Protein AF-A0AA41VJS3-F1 (afdb_monomer_lite)

Organism: Papaver nudicaule (NCBI:txid74823)

Radius of gyration: 31.54 Å; chains: 1; bounding box: 61×72×81 Å

InterPro domains:
  IPR008217 Ccc1 family [PF01988] (54-127)
  IPR008217 Ccc1 family [PTHR31851] (29-169)

Structure (mmCIF, N/CA/C/O backbone):
data_AF-A0AA41VJS3-F1
#
_entry.id   AF-A0AA41VJS3-F1
#
loop_
_atom_site.group_PDB
_atom_site.id
_atom_site.type_symbol
_atom_site.label_atom_id
_atom_site.label_alt_id
_atom_site.label_comp_id
_atom_site.label_asym_id
_atom_site.label_entity_id
_atom_site.label_seq_id
_atom_site.pdbx_PDB_ins_code
_atom_site.Cartn_x
_atom_site.Cartn_y
_atom_site.Cartn_z
_atom_site.occupancy
_atom_site.B_iso_or_equiv
_atom_site.auth_seq_id
_atom_site.auth_comp_id
_atom_site.auth_asym_id
_atom_site.auth_atom_id
_atom_site.pdbx_PDB_model_num
ATOM 1 N N . MET A 1 1 ? 37.709 -64.114 16.305 1.00 40.16 1 MET A N 1
ATOM 2 C CA . MET A 1 1 ? 38.589 -64.323 15.138 1.00 40.16 1 MET A CA 1
ATOM 3 C C . MET A 1 1 ? 37.738 -64.004 13.909 1.00 40.16 1 MET A C 1
ATOM 5 O O . MET A 1 1 ? 36.668 -64.582 13.824 1.00 40.16 1 MET A O 1
ATOM 9 N N . ALA A 1 2 ? 38.151 -62.979 13.145 1.00 38.75 2 ALA A N 1
ATOM 10 C CA . ALA A 1 2 ? 37.592 -62.325 11.934 1.00 38.75 2 ALA A CA 1
ATOM 11 C C . ALA A 1 2 ? 36.230 -62.810 11.373 1.00 38.75 2 ALA A C 1
ATOM 13 O O . ALA A 1 2 ? 36.089 -63.982 11.063 1.00 38.75 2 ALA A O 1
ATOM 14 N N . VAL A 1 3 ? 35.162 -62.001 11.287 1.00 43.09 3 VAL A N 1
ATOM 15 C CA . VAL A 1 3 ? 34.932 -60.775 10.472 1.00 43.09 3 VAL A CA 1
ATOM 16 C C . VAL A 1 3 ? 35.142 -61.007 8.960 1.00 43.09 3 VAL A C 1
ATOM 18 O O . VAL A 1 3 ? 36.288 -61.050 8.534 1.00 43.09 3 VAL A O 1
ATOM 21 N N . TYR A 1 4 ? 34.067 -61.154 8.163 1.00 39.56 4 TYR A N 1
ATOM 22 C CA . TYR A 1 4 ? 33.557 -60.163 7.182 1.00 39.56 4 TYR A CA 1
ATOM 23 C C . TYR A 1 4 ? 32.495 -60.786 6.243 1.00 39.56 4 TYR A C 1
ATOM 25 O O . TYR A 1 4 ? 32.795 -61.691 5.471 1.00 39.56 4 TYR A O 1
ATOM 33 N N . GLU A 1 5 ? 31.273 -60.247 6.280 1.00 47.22 5 GLU A N 1
ATOM 34 C CA . GLU A 1 5 ? 30.202 -60.428 5.289 1.00 47.22 5 GLU A CA 1
ATOM 35 C C . GLU A 1 5 ? 29.549 -59.041 5.076 1.00 47.22 5 GLU A C 1
ATOM 37 O O . GLU A 1 5 ? 29.064 -58.449 6.039 1.00 47.22 5 GLU A O 1
ATOM 42 N N . ALA A 1 6 ? 29.625 -58.487 3.856 1.00 48.50 6 ALA A N 1
ATOM 43 C CA . ALA A 1 6 ? 28.864 -57.344 3.293 1.00 48.50 6 ALA A CA 1
ATOM 44 C C . ALA A 1 6 ? 29.313 -57.182 1.815 1.00 48.50 6 ALA A C 1
ATOM 46 O O . ALA A 1 6 ? 30.511 -57.109 1.569 1.00 48.50 6 ALA A O 1
ATOM 47 N N . ASN A 1 7 ? 28.479 -57.402 0.789 1.00 42.00 7 ASN A N 1
ATOM 48 C CA . ASN A 1 7 ? 27.434 -56.551 0.176 1.00 42.00 7 ASN A CA 1
ATOM 49 C C . ASN A 1 7 ? 27.959 -55.422 -0.763 1.00 42.00 7 ASN A C 1
ATOM 51 O O . ASN A 1 7 ? 28.794 -54.631 -0.343 1.00 42.00 7 ASN A O 1
ATOM 55 N N . GLN A 1 8 ? 27.350 -55.325 -1.969 1.00 44.81 8 GLN A N 1
ATOM 56 C CA . GLN A 1 8 ? 27.563 -54.436 -3.153 1.00 44.81 8 GLN A CA 1
ATOM 57 C C . GLN A 1 8 ? 28.665 -54.872 -4.156 1.00 44.81 8 GLN A C 1
ATOM 59 O O . GLN A 1 8 ? 29.720 -55.323 -3.741 1.00 44.81 8 GLN A O 1
ATOM 64 N N . THR A 1 9 ? 28.510 -54.826 -5.493 1.00 42.69 9 THR A N 1
ATOM 65 C CA . THR A 1 9 ? 27.610 -54.036 -6.365 1.00 42.69 9 THR A CA 1
ATOM 66 C C . THR A 1 9 ? 27.350 -54.739 -7.711 1.00 42.69 9 THR A C 1
ATOM 68 O O . THR A 1 9 ? 28.168 -55.492 -8.229 1.00 42.69 9 THR A O 1
ATOM 71 N N . ASN A 1 10 ? 26.182 -54.437 -8.269 1.00 42.25 10 ASN A N 1
ATOM 72 C CA . ASN A 1 10 ? 25.505 -55.023 -9.421 1.00 42.25 10 ASN A CA 1
ATOM 73 C C . ASN A 1 10 ? 25.526 -54.037 -10.609 1.00 42.25 10 ASN A C 1
ATOM 75 O O . ASN A 1 10 ? 25.193 -52.876 -10.380 1.00 42.25 10 ASN A O 1
ATOM 79 N N . GLN A 1 11 ? 25.854 -54.484 -11.834 1.00 43.47 11 GLN A N 1
ATOM 80 C CA . GLN A 1 11 ? 25.2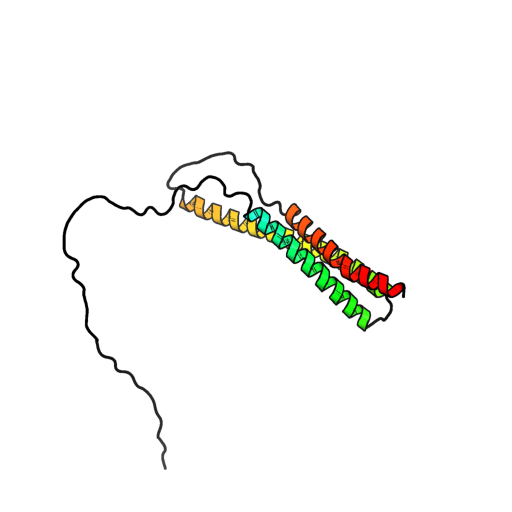62 -53.993 -13.101 1.00 43.47 11 GLN A CA 1
ATOM 81 C C . GLN A 1 11 ? 25.747 -54.778 -14.345 1.00 43.47 11 GLN A C 1
ATOM 83 O O . GLN A 1 11 ? 26.924 -54.718 -14.699 1.00 43.47 11 GLN A O 1
ATOM 88 N N . PRO A 1 12 ? 24.827 -55.441 -15.071 1.00 47.84 12 PRO A N 1
ATOM 89 C CA . PRO A 1 12 ? 24.951 -55.679 -16.513 1.00 47.84 12 PRO A CA 1
ATOM 90 C C . PRO A 1 12 ? 23.681 -55.230 -17.269 1.00 47.84 12 PRO A C 1
ATOM 92 O O . PRO A 1 12 ? 22.590 -55.353 -16.723 1.00 47.84 12 PRO A O 1
ATOM 95 N N . SER A 1 13 ? 23.786 -54.754 -18.519 1.00 44.97 13 SER A N 1
ATOM 96 C CA . SER A 1 13 ? 22.701 -54.759 -19.541 1.00 44.97 13 SER A CA 1
ATOM 97 C C . SER A 1 13 ? 23.267 -54.285 -20.894 1.00 44.97 13 SER A C 1
ATOM 99 O O . SER A 1 13 ? 23.506 -53.098 -21.075 1.00 44.97 13 SER A O 1
ATOM 101 N N . THR A 1 14 ? 23.801 -55.152 -21.759 1.00 44.53 14 THR A N 1
ATOM 102 C CA . THR A 1 14 ? 23.137 -55.870 -22.876 1.00 44.53 14 THR A CA 1
ATOM 103 C C . THR A 1 14 ? 22.234 -55.034 -23.792 1.00 44.53 14 THR A C 1
ATOM 105 O O . THR A 1 14 ? 21.183 -54.542 -23.393 1.00 44.53 14 THR A O 1
ATOM 108 N N . HIS A 1 15 ? 22.660 -54.984 -25.057 1.00 45.38 15 HIS A N 1
ATOM 109 C CA . HIS A 1 15 ? 21.986 -54.483 -26.252 1.00 45.38 15 HIS A CA 1
ATOM 110 C C . HIS A 1 15 ? 20.603 -55.120 -26.489 1.00 45.38 15 HIS A C 1
ATOM 112 O O . HIS A 1 15 ? 20.454 -56.335 -26.368 1.00 45.38 15 HIS A O 1
ATOM 118 N N . LEU A 1 16 ? 19.633 -54.319 -26.944 1.00 44.81 16 LEU A N 1
ATOM 119 C CA . LEU A 1 16 ? 18.378 -54.774 -27.555 1.00 44.81 16 LEU A CA 1
ATOM 120 C C . LEU A 1 16 ? 18.182 -54.088 -28.916 1.00 44.81 16 LEU A C 1
ATOM 122 O O . LEU A 1 16 ? 18.464 -52.903 -29.081 1.00 44.81 16 LEU A O 1
ATOM 126 N N . ALA A 1 17 ? 17.735 -54.881 -29.888 1.00 44.50 17 ALA A N 1
ATOM 127 C CA . ALA A 1 17 ? 17.512 -54.545 -31.290 1.00 44.50 17 ALA A CA 1
ATOM 128 C C . ALA A 1 17 ? 16.013 -54.331 -31.617 1.00 44.50 17 ALA A C 1
ATOM 130 O O . ALA A 1 17 ? 15.156 -54.729 -30.833 1.00 44.50 17 ALA A O 1
ATOM 131 N N . ALA A 1 18 ? 15.754 -53.832 -32.842 1.00 40.38 18 ALA A N 1
ATOM 132 C CA . ALA A 1 18 ? 14.475 -53.692 -33.579 1.00 40.38 18 ALA A CA 1
ATOM 133 C C . ALA A 1 18 ? 13.610 -52.453 -33.230 1.00 40.38 18 ALA A C 1
ATOM 135 O O . ALA A 1 18 ? 13.412 -52.147 -32.067 1.00 40.38 18 ALA A O 1
ATOM 136 N N . ALA A 1 19 ? 13.051 -51.669 -34.163 1.00 41.72 19 ALA A N 1
ATOM 137 C CA . ALA A 1 19 ? 12.730 -51.882 -35.575 1.00 41.72 19 ALA A CA 1
ATOM 138 C C . ALA A 1 19 ? 12.830 -50.563 -36.377 1.00 41.72 19 ALA A C 1
ATOM 140 O O . ALA A 1 19 ? 12.439 -49.502 -35.896 1.00 41.72 19 ALA A O 1
ATOM 141 N N . ARG A 1 20 ? 13.331 -50.631 -37.618 1.00 39.62 20 ARG A N 1
ATOM 142 C CA . ARG A 1 20 ? 13.408 -49.504 -38.562 1.00 39.62 20 ARG A CA 1
ATOM 143 C C . ARG A 1 20 ? 12.267 -49.641 -39.579 1.00 39.62 20 ARG A C 1
ATOM 145 O O . ARG A 1 20 ? 12.316 -50.590 -40.361 1.00 39.62 20 ARG A O 1
ATOM 152 N N . PRO A 1 21 ? 11.259 -48.754 -39.602 1.00 40.97 21 PRO A N 1
ATOM 153 C CA . PRO A 1 21 ? 10.304 -48.734 -40.694 1.00 40.97 21 PRO A CA 1
ATOM 154 C C . PRO A 1 21 ? 10.945 -48.042 -41.902 1.00 40.97 21 PRO A C 1
ATOM 156 O O . PRO A 1 21 ? 11.441 -46.918 -41.821 1.00 40.97 21 PRO A O 1
ATOM 159 N N . THR A 1 22 ? 10.967 -48.756 -43.021 1.00 49.44 22 THR A N 1
ATOM 160 C CA . THR A 1 22 ? 11.286 -48.226 -44.346 1.00 49.44 22 THR A CA 1
ATOM 161 C C . THR A 1 22 ? 10.111 -47.371 -44.811 1.00 49.44 22 THR A C 1
ATOM 163 O O . THR A 1 22 ? 9.013 -47.897 -44.979 1.00 49.44 22 THR A O 1
ATOM 166 N N . ILE A 1 23 ? 10.331 -46.075 -45.030 1.00 41.72 23 ILE A N 1
ATOM 167 C CA . ILE A 1 23 ? 9.406 -45.229 -45.789 1.00 41.72 23 ILE A CA 1
ATOM 168 C C . ILE A 1 23 ? 9.940 -45.116 -47.213 1.00 41.72 23 ILE A C 1
ATOM 170 O O . ILE A 1 23 ? 11.081 -44.718 -47.450 1.00 41.72 23 ILE A O 1
ATOM 174 N N . SER A 1 24 ? 9.099 -45.583 -48.125 1.00 41.72 24 SER A N 1
ATOM 175 C CA . SER A 1 24 ? 9.262 -45.631 -49.568 1.00 41.72 24 SER A CA 1
ATOM 176 C C . SER A 1 24 ? 9.454 -44.234 -50.170 1.00 41.72 24 SER A C 1
ATOM 178 O O . SER A 1 24 ? 8.886 -43.254 -49.700 1.00 41.72 24 SER A O 1
ATOM 180 N N . THR A 1 25 ? 10.264 -44.194 -51.222 1.00 53.25 25 THR A N 1
ATOM 181 C CA . THR A 1 25 ? 10.627 -43.078 -52.112 1.00 53.25 25 THR A CA 1
ATOM 182 C C . THR A 1 25 ? 9.446 -42.360 -52.786 1.00 53.25 25 THR A C 1
ATOM 184 O O . THR A 1 25 ? 8.388 -42.979 -52.890 1.00 53.25 25 THR A O 1
ATOM 187 N N . ILE A 1 26 ? 9.748 -41.185 -53.397 1.00 39.59 26 ILE A N 1
ATOM 188 C CA . ILE A 1 26 ? 9.003 -40.383 -54.422 1.00 39.59 26 ILE A CA 1
ATOM 189 C C . ILE A 1 26 ? 8.308 -39.147 -53.790 1.00 39.59 26 ILE A C 1
ATOM 191 O O . ILE A 1 26 ? 7.544 -39.323 -52.852 1.00 39.59 26 ILE A O 1
ATOM 195 N N . ASP A 1 27 ? 8.480 -37.869 -54.164 1.00 37.31 27 ASP A N 1
ATOM 196 C CA . ASP A 1 27 ? 9.209 -37.142 -55.218 1.00 37.31 27 ASP A CA 1
ATOM 197 C C . ASP A 1 27 ? 9.490 -35.695 -54.737 1.00 37.31 27 ASP A C 1
ATOM 199 O O . ASP A 1 27 ? 8.891 -35.204 -53.780 1.00 37.31 27 ASP A O 1
ATOM 203 N N . ILE A 1 28 ? 10.421 -35.015 -55.405 1.00 51.38 28 ILE A N 1
ATOM 204 C CA . ILE A 1 28 ? 10.817 -33.617 -55.183 1.00 51.38 28 ILE A CA 1
ATOM 205 C C . ILE A 1 28 ? 9.663 -32.661 -55.529 1.00 51.38 28 ILE A C 1
ATOM 207 O O . ILE A 1 28 ? 9.293 -32.611 -56.693 1.00 51.38 28 ILE A O 1
ATOM 211 N N . GLU A 1 29 ? 9.196 -31.836 -54.580 1.00 46.78 29 GLU A N 1
ATOM 212 C CA . GLU A 1 29 ? 8.869 -30.415 -54.820 1.00 46.78 29 GLU A CA 1
ATOM 213 C C . GLU A 1 29 ? 8.597 -29.611 -53.524 1.00 46.78 29 GLU A C 1
ATOM 215 O O . GLU A 1 29 ? 7.851 -30.027 -52.644 1.00 46.78 29 GLU A O 1
ATOM 220 N N . GLN A 1 30 ? 9.192 -28.410 -53.490 1.00 37.78 30 GLN A N 1
ATOM 221 C CA . GLN A 1 30 ? 9.014 -27.249 -52.596 1.00 37.78 30 GLN A CA 1
ATOM 222 C C . GLN A 1 30 ? 9.682 -27.217 -51.196 1.00 37.78 30 GLN A C 1
ATOM 224 O O . GLN A 1 30 ? 9.390 -28.033 -50.324 1.00 37.78 30 GLN A O 1
ATOM 229 N N . PRO A 1 31 ? 10.527 -26.194 -50.923 1.00 36.78 31 PRO A N 1
ATOM 230 C CA . PRO A 1 31 ? 11.152 -25.994 -49.622 1.00 36.78 31 PRO A CA 1
ATOM 231 C C . PRO A 1 31 ? 10.118 -25.415 -48.649 1.00 36.78 31 PRO A C 1
ATOM 233 O O . PRO A 1 31 ? 9.878 -24.210 -48.627 1.00 36.78 31 PRO A O 1
ATOM 236 N N . GLN A 1 32 ? 9.508 -26.260 -47.819 1.00 39.38 32 GLN A N 1
ATOM 237 C CA . GLN A 1 32 ? 8.748 -25.801 -46.654 1.00 39.38 32 GLN A CA 1
ATOM 238 C C . GLN A 1 32 ? 9.736 -25.463 -45.535 1.00 39.38 32 GLN 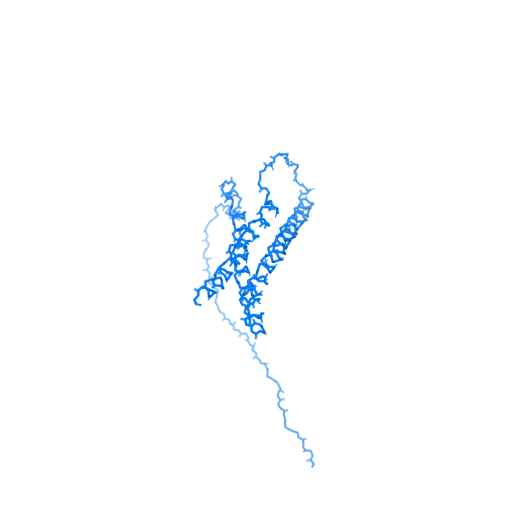A C 1
ATOM 240 O O . GLN A 1 32 ? 9.905 -26.182 -44.553 1.00 39.38 32 GLN A O 1
ATOM 245 N N . THR A 1 33 ? 10.433 -24.348 -45.735 1.00 38.50 33 THR A N 1
ATOM 246 C CA . THR A 1 33 ? 11.002 -23.556 -44.656 1.00 38.50 33 THR A CA 1
ATOM 247 C C . THR A 1 33 ? 9.845 -23.197 -43.728 1.00 38.50 33 THR A C 1
ATOM 249 O O . THR A 1 33 ? 9.094 -22.266 -44.013 1.00 38.50 33 THR A O 1
ATOM 252 N N . ILE A 1 34 ? 9.684 -23.924 -42.621 1.00 42.41 34 ILE A N 1
ATOM 253 C CA . ILE A 1 34 ? 8.923 -23.427 -41.474 1.00 42.41 34 ILE A CA 1
ATOM 254 C C . ILE A 1 34 ? 9.760 -22.286 -40.886 1.00 42.41 34 ILE A C 1
ATOM 256 O O . ILE A 1 34 ? 10.546 -22.452 -39.959 1.00 42.41 34 ILE A O 1
ATOM 260 N N . LYS A 1 35 ? 9.651 -21.121 -41.528 1.00 37.59 35 LYS A N 1
ATOM 261 C CA . LYS A 1 35 ? 9.835 -19.820 -40.901 1.00 37.59 35 LYS A CA 1
ATOM 262 C C . LYS A 1 35 ? 8.636 -19.683 -39.977 1.00 37.59 35 LYS A C 1
ATOM 264 O O . LYS A 1 35 ? 7.568 -19.233 -40.381 1.00 37.59 35 LYS A O 1
ATOM 269 N N . GLU A 1 36 ? 8.793 -20.227 -38.778 1.00 43.53 36 GLU A N 1
ATOM 270 C CA . GLU A 1 36 ? 7.912 -19.942 -37.663 1.00 43.53 36 GLU A CA 1
ATOM 271 C C . GLU A 1 36 ? 7.886 -18.420 -37.475 1.00 43.53 36 GLU A C 1
ATOM 273 O O . GLU A 1 36 ? 8.893 -17.815 -37.117 1.00 43.53 36 GLU A O 1
ATOM 278 N N . ILE A 1 37 ? 6.704 -17.854 -37.744 1.00 47.38 37 ILE A N 1
ATOM 279 C CA . ILE A 1 37 ? 6.133 -16.663 -37.103 1.00 47.38 37 ILE A CA 1
ATOM 280 C C . ILE A 1 37 ? 7.039 -15.428 -37.101 1.00 47.38 37 ILE A C 1
ATOM 282 O O . ILE A 1 37 ? 7.494 -14.959 -36.063 1.00 47.38 37 ILE A O 1
ATOM 286 N N . ASP A 1 38 ? 7.208 -14.861 -38.292 1.00 50.78 38 ASP A N 1
ATOM 287 C CA . ASP A 1 38 ? 7.356 -13.416 -38.436 1.00 50.78 38 ASP A CA 1
ATOM 288 C C . ASP A 1 38 ? 6.026 -12.875 -38.982 1.00 50.78 38 ASP A C 1
ATOM 290 O O . ASP A 1 38 ? 5.426 -13.509 -39.853 1.00 50.78 38 ASP A O 1
ATOM 294 N N . GLU A 1 39 ? 5.589 -11.734 -38.450 1.00 50.31 39 GLU A N 1
ATOM 295 C CA . GLU A 1 39 ? 4.326 -11.017 -38.713 1.00 50.31 39 GLU A CA 1
ATOM 296 C C . GLU A 1 39 ? 3.093 -11.373 -37.857 1.00 50.31 39 GLU A C 1
ATOM 298 O O . GLU A 1 39 ? 2.126 -11.979 -38.315 1.00 50.31 39 GLU A O 1
ATOM 303 N N . GLU A 1 40 ? 3.054 -10.831 -36.631 1.00 45.50 40 GLU A N 1
ATOM 304 C CA . GLU A 1 40 ? 1.789 -10.377 -36.027 1.00 45.50 40 GLU A CA 1
ATOM 305 C C . GLU A 1 40 ? 1.952 -8.999 -35.348 1.00 45.50 40 GLU A C 1
ATOM 307 O O . GLU A 1 40 ? 1.730 -8.805 -34.154 1.00 45.50 40 GLU A O 1
ATOM 312 N N . HIS A 1 41 ? 2.362 -7.995 -36.128 1.00 54.78 41 HIS A N 1
ATOM 313 C CA . HIS A 1 41 ? 2.424 -6.595 -35.700 1.00 54.78 41 HIS A CA 1
ATOM 314 C C . HIS A 1 41 ? 1.063 -5.894 -35.910 1.00 54.78 41 HIS A C 1
ATOM 316 O O . HIS A 1 41 ? 0.904 -5.067 -36.806 1.00 54.78 41 HIS A O 1
ATOM 322 N N . LYS A 1 42 ? 0.039 -6.237 -35.108 1.00 48.88 42 LYS A N 1
ATOM 323 C CA . LYS A 1 42 ? -1.150 -5.380 -34.863 1.00 48.88 42 LYS A CA 1
ATOM 324 C C . LYS A 1 42 ? -2.062 -5.977 -33.780 1.00 48.88 42 LYS A C 1
ATOM 326 O O . LYS A 1 42 ? -2.716 -6.983 -34.022 1.00 48.88 42 LYS A O 1
ATOM 331 N N . ASN A 1 43 ? -2.190 -5.281 -32.642 1.00 46.75 43 ASN A N 1
ATOM 332 C CA . ASN A 1 43 ? -3.010 -5.592 -31.446 1.00 46.75 43 ASN A CA 1
ATOM 333 C C . ASN A 1 43 ? -2.318 -6.305 -30.261 1.00 46.75 43 ASN A C 1
ATOM 335 O O . ASN A 1 43 ? -2.980 -7.037 -29.524 1.00 46.75 43 ASN A O 1
ATOM 339 N N . GLN A 1 44 ? -1.055 -5.995 -29.942 1.00 50.56 44 GLN A N 1
ATOM 340 C CA . GLN A 1 44 ? -0.547 -6.160 -28.565 1.00 50.56 44 GLN A CA 1
ATOM 341 C C . GLN A 1 44 ? -1.166 -5.072 -27.657 1.00 50.56 44 GLN A C 1
ATOM 343 O O . GLN A 1 44 ? -0.516 -4.154 -27.172 1.00 50.56 44 GLN A O 1
ATOM 348 N N . PHE A 1 45 ? -2.488 -5.121 -27.510 1.00 56.28 45 PHE A N 1
ATOM 349 C CA . PHE A 1 45 ? -3.319 -4.148 -26.807 1.00 56.28 45 PHE A CA 1
ATOM 350 C C . PHE A 1 45 ? -3.022 -4.191 -25.301 1.00 56.28 45 PHE A C 1
ATOM 352 O O . PHE A 1 45 ? -3.574 -5.039 -24.627 1.00 56.28 45 PHE A O 1
ATOM 359 N N . ASP A 1 46 ? -2.178 -3.316 -24.747 1.00 64.44 46 ASP A N 1
ATOM 360 C CA . ASP A 1 46 ? -2.238 -2.814 -23.352 1.00 64.44 46 ASP A CA 1
ATOM 361 C C . ASP A 1 46 ? -2.332 -3.843 -22.176 1.00 64.44 46 ASP A C 1
ATOM 363 O O . ASP A 1 46 ? -2.551 -3.476 -21.019 1.00 64.44 46 ASP A O 1
ATOM 367 N N . TYR A 1 47 ? -2.168 -5.150 -22.422 1.00 72.75 47 TYR A N 1
ATOM 368 C CA . TYR A 1 47 ? -2.386 -6.224 -21.443 1.00 72.75 47 TYR A CA 1
ATOM 369 C C . TYR A 1 47 ? -1.299 -6.237 -20.373 1.00 72.75 47 TYR A C 1
ATOM 371 O O . TYR A 1 47 ? -1.602 -6.454 -19.202 1.00 72.75 47 TYR A O 1
ATOM 379 N N . SER A 1 48 ? -0.049 -5.955 -20.748 1.00 73.56 48 SER A N 1
ATOM 380 C CA . SER A 1 48 ? 1.084 -5.897 -19.819 1.00 73.56 48 SER A CA 1
ATOM 381 C C . SER A 1 48 ? 0.924 -4.754 -18.819 1.00 73.56 48 SER A C 1
ATOM 383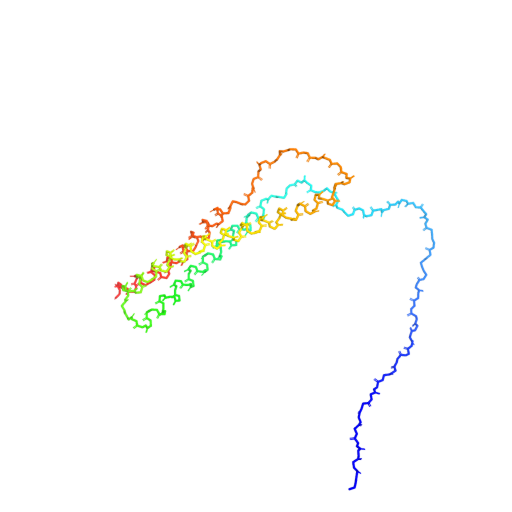 O O . SER A 1 48 ? 1.063 -4.955 -17.614 1.00 73.56 48 SER A O 1
ATOM 385 N N . GLN A 1 49 ? 0.534 -3.567 -19.298 1.00 73.25 49 GLN A N 1
ATOM 386 C CA . GLN A 1 49 ? 0.271 -2.420 -18.433 1.00 73.25 49 GLN A CA 1
ATOM 387 C C . GLN A 1 49 ? -0.932 -2.694 -17.522 1.00 73.25 49 GLN A C 1
ATOM 389 O O . GLN A 1 49 ? -0.890 -2.383 -16.327 1.00 73.25 49 GLN A O 1
ATOM 394 N N . ARG A 1 50 ? -1.966 -3.366 -18.054 1.00 81.88 50 ARG A N 1
ATOM 395 C CA . ARG A 1 50 ? -3.142 -3.779 -17.283 1.00 81.88 50 ARG A CA 1
ATOM 396 C C . ARG A 1 50 ? -2.850 -4.784 -16.185 1.00 81.88 50 ARG A C 1
ATOM 398 O O . ARG A 1 50 ? -3.284 -4.606 -15.049 1.00 81.88 50 ARG A O 1
ATOM 405 N N . ALA A 1 51 ? -2.073 -5.806 -16.508 1.00 84.00 51 ALA A N 1
ATOM 406 C CA . ALA A 1 51 ? -1.623 -6.798 -15.551 1.00 84.00 51 ALA A CA 1
ATOM 407 C C . ALA A 1 51 ? -0.753 -6.165 -14.454 1.00 84.00 51 ALA A C 1
ATOM 409 O O . ALA A 1 51 ? -0.892 -6.520 -13.284 1.00 84.00 51 ALA A O 1
ATOM 410 N N . GLN A 1 52 ? 0.094 -5.190 -14.801 1.00 82.50 52 GLN A N 1
ATOM 411 C CA . GLN A 1 52 ? 0.996 -4.544 -13.852 1.00 82.50 52 GLN A CA 1
ATOM 412 C C . GLN A 1 52 ? 0.255 -3.678 -12.827 1.00 82.50 52 GLN A C 1
ATOM 414 O O . GLN A 1 52 ? 0.518 -3.808 -11.629 1.00 82.50 52 GLN A O 1
ATOM 419 N N . TRP A 1 53 ? -0.714 -2.857 -13.254 1.00 82.50 53 TRP A N 1
ATOM 420 C CA . TRP A 1 53 ? -1.523 -2.089 -12.299 1.00 82.50 53 TRP A CA 1
ATOM 421 C C . TRP A 1 53 ? -2.485 -2.978 -11.509 1.00 82.50 53 TRP A C 1
ATOM 423 O O . TRP A 1 53 ? -2.709 -2.719 -10.327 1.00 82.50 53 TRP A O 1
ATOM 433 N N . LEU A 1 54 ? -3.016 -4.047 -12.115 1.00 88.12 54 LEU A N 1
ATOM 434 C CA . LEU A 1 54 ? -3.882 -4.994 -11.417 1.00 88.12 54 LEU A CA 1
ATOM 435 C C . LEU A 1 54 ? -3.114 -5.737 -10.320 1.00 88.12 54 LEU A C 1
ATOM 437 O O . LEU A 1 54 ? -3.609 -5.849 -9.201 1.00 88.12 54 LEU A O 1
ATOM 441 N N . ARG A 1 55 ? -1.887 -6.191 -10.606 1.00 91.25 55 ARG A N 1
ATOM 442 C CA . ARG A 1 55 ? -0.995 -6.800 -9.608 1.00 91.25 55 ARG A CA 1
ATOM 443 C C . ARG A 1 55 ? -0.752 -5.839 -8.447 1.00 91.25 55 ARG A C 1
ATOM 445 O O . ARG A 1 55 ? -0.930 -6.225 -7.295 1.00 91.25 55 ARG A O 1
ATOM 452 N N . ALA A 1 56 ? -0.369 -4.601 -8.759 1.00 90.12 56 ALA A N 1
ATOM 453 C CA . ALA A 1 56 ? -0.109 -3.562 -7.769 1.00 90.12 56 ALA A CA 1
ATOM 454 C C . ALA A 1 56 ? -1.348 -3.291 -6.891 1.00 90.12 56 ALA A C 1
ATOM 456 O O . ALA A 1 56 ? -1.241 -3.202 -5.668 1.00 90.12 56 ALA A O 1
ATOM 457 N N . ALA A 1 57 ? -2.537 -3.234 -7.496 1.00 88.31 57 ALA A N 1
ATOM 458 C CA . ALA A 1 57 ? -3.796 -3.024 -6.789 1.00 88.31 57 ALA A CA 1
ATOM 459 C C . ALA A 1 57 ? -4.186 -4.212 -5.891 1.00 88.31 57 ALA A C 1
ATOM 461 O O . ALA A 1 57 ? -4.534 -4.013 -4.730 1.00 88.31 57 ALA A O 1
ATOM 462 N N . VAL A 1 58 ? -4.117 -5.449 -6.395 1.00 93.00 58 VAL A N 1
ATOM 463 C CA . VAL A 1 58 ? -4.483 -6.652 -5.625 1.00 93.00 58 VAL A CA 1
ATOM 464 C C . VAL A 1 58 ? -3.544 -6.854 -4.439 1.00 93.00 58 VAL A C 1
ATOM 466 O O . VAL A 1 58 ? -4.017 -7.091 -3.327 1.00 93.00 58 VAL A O 1
ATOM 469 N N . LEU A 1 59 ? -2.231 -6.713 -4.652 1.00 91.38 59 LEU A N 1
ATOM 470 C CA . LEU A 1 59 ? -1.248 -6.782 -3.569 1.00 91.38 59 LEU A CA 1
ATOM 471 C C . LEU A 1 59 ? -1.481 -5.669 -2.549 1.00 91.38 59 LEU A C 1
ATOM 473 O O . LEU A 1 59 ? -1.547 -5.950 -1.358 1.00 91.38 59 LEU A O 1
ATOM 477 N N . GLY A 1 60 ? -1.697 -4.433 -3.014 1.00 92.62 60 GLY A N 1
ATOM 478 C CA . GLY A 1 60 ? -2.024 -3.302 -2.152 1.00 92.62 60 GLY A CA 1
ATOM 479 C C . GLY A 1 60 ? -3.231 -3.592 -1.264 1.00 92.62 60 GLY A C 1
ATOM 480 O O . GLY A 1 60 ? -3.122 -3.508 -0.047 1.00 92.62 60 GLY A O 1
ATOM 481 N N . ALA A 1 61 ? -4.364 -3.992 -1.846 1.00 95.19 61 ALA A N 1
ATOM 482 C CA . ALA A 1 61 ? -5.588 -4.280 -1.098 1.00 95.19 61 ALA A CA 1
ATOM 483 C C . ALA A 1 61 ? -5.424 -5.423 -0.084 1.00 95.19 61 ALA A C 1
ATOM 485 O O . ALA A 1 61 ? -5.866 -5.291 1.061 1.00 95.19 61 ALA A O 1
ATOM 486 N N . ASN A 1 62 ? -4.781 -6.523 -0.490 1.00 96.69 62 ASN A N 1
ATOM 487 C CA . ASN A 1 62 ? -4.516 -7.657 0.392 1.00 96.69 62 ASN A CA 1
ATOM 488 C C . ASN A 1 62 ? -3.639 -7.244 1.576 1.00 96.69 62 ASN A C 1
ATOM 490 O O . ASN A 1 62 ? -3.990 -7.492 2.731 1.00 96.69 62 ASN A O 1
ATOM 494 N N . ASP A 1 63 ? -2.536 -6.559 1.291 1.00 94.81 63 ASP A N 1
ATOM 495 C CA . ASP A 1 63 ? -1.612 -6.105 2.319 1.00 94.81 63 ASP A CA 1
ATOM 496 C C . ASP A 1 63 ? -2.292 -5.090 3.234 1.00 94.81 63 ASP A C 1
ATOM 498 O O . ASP A 1 63 ? -2.161 -5.188 4.450 1.00 94.81 63 ASP A O 1
ATOM 502 N N . GLY A 1 64 ? -3.089 -4.171 2.688 1.00 96.06 64 GLY A N 1
ATOM 503 C CA . GLY A 1 64 ? -3.843 -3.179 3.452 1.00 96.06 64 GLY A CA 1
ATOM 504 C C . GLY A 1 64 ? -4.790 -3.810 4.462 1.00 96.06 64 GLY A C 1
ATOM 505 O O . GLY A 1 64 ? -4.776 -3.438 5.636 1.00 96.06 64 GLY A O 1
ATOM 506 N N . LEU A 1 65 ? -5.572 -4.801 4.035 1.00 96.75 65 LEU A N 1
ATOM 507 C CA . LEU A 1 65 ? -6.508 -5.503 4.909 1.00 96.75 65 LEU A CA 1
ATOM 508 C C . LEU A 1 65 ? -5.769 -6.329 5.960 1.00 96.75 65 LEU A C 1
ATOM 510 O O . LEU A 1 65 ? -6.012 -6.167 7.158 1.00 96.75 65 LEU A O 1
ATOM 514 N N . VAL A 1 66 ? -4.865 -7.208 5.522 1.00 97.19 66 VAL A N 1
ATOM 515 C CA . VAL A 1 66 ? -4.225 -8.193 6.400 1.00 97.19 66 VAL A CA 1
ATOM 516 C C . VAL A 1 66 ? -3.266 -7.518 7.372 1.00 97.19 66 VAL A C 1
ATOM 518 O O . VAL A 1 66 ? -3.319 -7.813 8.567 1.00 97.19 66 VAL A O 1
ATOM 521 N N . SER A 1 67 ? -2.419 -6.596 6.907 1.00 97.25 67 SER A N 1
ATOM 522 C CA . SER A 1 67 ? -1.443 -5.928 7.776 1.00 97.25 67 SER A CA 1
ATOM 523 C C . SER A 1 67 ? -2.124 -5.034 8.809 1.00 97.25 67 SER A C 1
ATOM 525 O O . SER A 1 67 ? -1.798 -5.123 9.992 1.00 97.25 67 SER A O 1
ATOM 527 N N . THR A 1 68 ? -3.122 -4.240 8.404 1.00 97.06 68 THR A N 1
ATOM 528 C CA . THR A 1 68 ? -3.836 -3.343 9.321 1.00 97.06 68 THR A CA 1
ATOM 529 C C . THR A 1 68 ? -4.646 -4.140 10.340 1.00 97.06 68 THR A C 1
ATOM 531 O O . THR A 1 68 ? -4.569 -3.850 11.533 1.00 97.06 68 THR A O 1
ATOM 534 N N . ALA A 1 69 ? -5.359 -5.191 9.913 1.00 96.56 69 ALA A N 1
ATOM 535 C CA . ALA A 1 69 ? -6.091 -6.068 10.827 1.00 96.56 69 ALA A CA 1
ATOM 536 C C . ALA A 1 69 ? -5.157 -6.768 11.821 1.00 96.56 69 ALA A C 1
ATOM 538 O O . ALA A 1 69 ? -5.408 -6.735 13.024 1.00 96.56 69 ALA A O 1
ATOM 539 N N . SER A 1 70 ? -4.058 -7.353 11.336 1.00 97.25 70 SER A N 1
ATOM 540 C CA . SER A 1 70 ? -3.090 -8.064 12.181 1.00 97.25 70 SER A CA 1
ATOM 541 C C . SER A 1 70 ? -2.435 -7.128 13.192 1.00 97.25 70 SER A C 1
ATOM 543 O O . SER A 1 70 ? -2.301 -7.477 14.363 1.00 97.25 70 SER A O 1
ATOM 545 N N . LEU A 1 71 ? -2.078 -5.912 12.767 1.00 96.31 71 LEU A N 1
ATOM 546 C CA . LEU A 1 71 ? -1.518 -4.889 13.645 1.00 96.31 71 LEU A CA 1
ATOM 547 C C . LEU A 1 71 ? -2.520 -4.467 14.727 1.00 96.31 71 LEU A C 1
ATOM 549 O O . LEU A 1 71 ? -2.170 -4.401 15.905 1.00 96.31 71 LEU A O 1
ATOM 553 N N . MET A 1 72 ? -3.773 -4.215 14.343 1.00 95.12 72 MET A N 1
ATOM 554 C CA . MET A 1 72 ? -4.839 -3.844 15.275 1.00 95.12 72 MET A CA 1
ATOM 555 C C . MET A 1 72 ? -5.153 -4.968 16.264 1.00 95.12 72 MET A C 1
ATOM 557 O O . MET A 1 72 ? -5.292 -4.696 17.454 1.00 95.12 72 MET A O 1
ATOM 561 N N . MET A 1 73 ? -5.214 -6.221 15.807 1.00 93.50 73 MET A N 1
ATOM 562 C CA . MET A 1 73 ? -5.394 -7.380 16.685 1.00 93.50 73 MET A CA 1
ATOM 563 C C . MET A 1 73 ? -4.212 -7.552 17.642 1.00 93.50 73 MET A C 1
ATOM 565 O O . MET A 1 73 ? -4.426 -7.771 18.831 1.00 93.50 73 MET A O 1
ATOM 569 N N . GLY A 1 74 ? -2.977 -7.401 17.156 1.00 95.50 74 GLY A N 1
ATOM 570 C CA . GLY A 1 74 ? -1.774 -7.498 17.983 1.00 95.50 74 GLY A CA 1
ATOM 571 C C . GLY A 1 74 ? -1.729 -6.442 19.089 1.00 95.50 74 GLY A C 1
ATOM 572 O O . GLY A 1 74 ? -1.464 -6.767 20.244 1.00 95.50 74 GLY A O 1
ATOM 573 N N . VAL A 1 75 ? -2.051 -5.184 18.769 1.00 94.44 75 VAL A N 1
ATOM 574 C CA . VAL A 1 75 ? -2.137 -4.113 19.778 1.00 94.44 75 VAL A CA 1
ATOM 575 C C . VAL A 1 75 ? -3.341 -4.303 20.702 1.00 94.44 75 VAL A C 1
ATOM 577 O O . VAL A 1 75 ? -3.214 -4.118 21.914 1.00 94.44 75 VAL A O 1
ATOM 580 N N . GLY A 1 76 ? -4.484 -4.722 20.156 1.00 91.88 76 GLY A N 1
ATOM 581 C CA . GLY A 1 76 ? -5.703 -5.011 20.910 1.00 91.88 76 GLY A CA 1
ATOM 582 C C . GLY A 1 76 ? -5.545 -6.132 21.935 1.00 91.88 76 GLY A C 1
ATOM 583 O O . GLY A 1 76 ? -6.155 -6.075 22.996 1.00 91.88 76 GLY A O 1
ATOM 584 N N . ALA A 1 77 ? -4.683 -7.113 21.659 1.00 92.50 77 ALA A N 1
ATOM 585 C CA . ALA A 1 77 ? -4.373 -8.195 22.591 1.00 92.50 77 ALA A CA 1
ATOM 586 C C . ALA A 1 77 ? -3.602 -7.725 23.840 1.00 92.50 77 ALA A C 1
ATOM 588 O O . ALA A 1 77 ? -3.620 -8.405 24.861 1.00 92.50 77 ALA A O 1
ATOM 589 N N . VAL A 1 78 ? -2.914 -6.579 23.767 1.00 94.12 78 VAL A N 1
ATOM 590 C CA . VAL A 1 78 ? -2.129 -6.016 24.883 1.00 94.12 78 VAL A CA 1
ATOM 591 C C . VAL A 1 78 ? -2.867 -4.866 25.574 1.00 94.12 78 VAL A C 1
ATOM 593 O O . VAL A 1 78 ? -2.695 -4.648 26.774 1.00 94.12 78 VAL A O 1
ATOM 596 N N . LYS A 1 79 ? -3.679 -4.103 24.834 1.00 86.50 79 LYS A N 1
ATOM 597 C CA . LYS A 1 79 ? -4.491 -3.001 25.364 1.00 86.50 79 LYS A CA 1
ATOM 598 C C . LYS A 1 79 ? -5.932 -3.134 24.882 1.00 86.50 79 LYS A C 1
ATOM 600 O O . LYS A 1 79 ? -6.204 -2.957 23.701 1.00 86.50 79 LYS A O 1
ATOM 605 N N . GLU A 1 80 ? -6.861 -3.294 25.819 1.00 81.62 80 GLU A N 1
ATOM 606 C CA . GLU A 1 80 ? -8.301 -3.435 25.539 1.00 81.62 80 GLU A CA 1
ATOM 607 C C . GLU A 1 80 ? -9.012 -2.111 25.172 1.00 81.62 80 GLU A C 1
ATOM 609 O O . GLU A 1 80 ? -10.238 -2.032 25.147 1.00 81.62 80 GLU A O 1
ATOM 614 N N . ASP A 1 81 ? -8.267 -1.041 24.872 1.00 88.81 81 ASP A N 1
ATOM 615 C CA . ASP A 1 81 ? -8.853 0.251 24.508 1.00 88.81 81 ASP A CA 1
ATOM 616 C C . ASP A 1 81 ? -8.975 0.402 22.984 1.00 88.81 81 ASP A C 1
ATOM 618 O O . ASP A 1 81 ? -7.994 0.584 22.252 1.00 88.81 81 ASP A O 1
ATOM 622 N N . VAL A 1 82 ? -10.225 0.404 22.516 1.00 88.56 82 VAL A N 1
ATOM 623 C CA . VAL A 1 82 ? -10.599 0.561 21.104 1.00 88.56 82 VAL A CA 1
ATOM 624 C C . VAL A 1 82 ? -10.057 1.862 20.495 1.00 88.56 82 VAL A C 1
ATOM 626 O O . VAL A 1 82 ? -9.738 1.899 19.306 1.00 88.56 82 VAL A O 1
ATOM 629 N N . LYS A 1 83 ? -9.898 2.942 21.276 1.00 90.56 83 LYS A N 1
ATOM 630 C CA . LYS A 1 83 ? -9.325 4.200 20.763 1.00 90.56 83 LYS A CA 1
ATOM 631 C C . LYS A 1 83 ? -7.864 4.026 20.360 1.00 90.56 83 LYS A C 1
ATOM 633 O O . LYS A 1 83 ? -7.471 4.533 19.311 1.00 90.56 83 LYS A O 1
ATOM 638 N N . PHE A 1 84 ? -7.080 3.306 21.164 1.00 92.19 84 PHE A N 1
ATOM 639 C CA . PHE A 1 84 ? -5.686 3.006 20.834 1.00 92.19 84 PHE A CA 1
ATOM 640 C C . PHE A 1 84 ? -5.603 2.077 19.625 1.00 92.19 84 PHE A C 1
ATOM 642 O O . PHE A 1 84 ? -4.807 2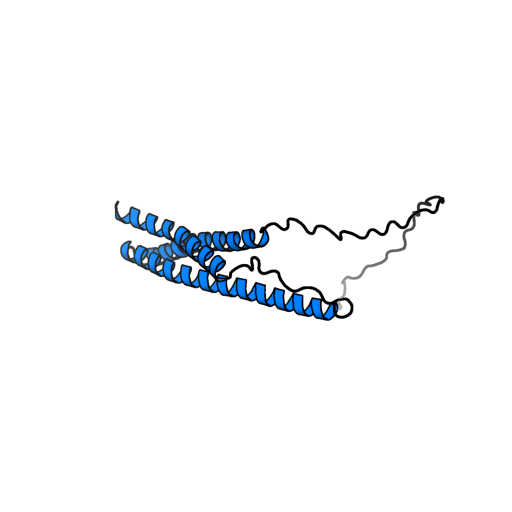.336 18.731 1.00 92.19 84 PHE A O 1
ATOM 649 N N . MET A 1 85 ? -6.479 1.074 19.542 1.00 92.94 85 MET A N 1
ATOM 650 C CA . MET A 1 85 ? -6.551 0.171 18.391 1.00 92.94 85 MET A CA 1
ATOM 651 C C . MET A 1 85 ? -6.805 0.924 17.073 1.00 92.94 85 MET A C 1
ATOM 653 O O . MET A 1 85 ? -6.084 0.719 16.099 1.00 92.94 85 MET A O 1
ATOM 657 N N . ILE A 1 86 ? -7.786 1.837 17.043 1.00 94.06 86 ILE A N 1
ATOM 658 C CA . ILE A 1 86 ? -8.096 2.653 15.855 1.00 94.06 86 ILE A CA 1
ATOM 659 C C . ILE A 1 86 ? -6.935 3.594 15.508 1.00 94.06 86 ILE A C 1
ATOM 661 O O . ILE A 1 86 ? -6.589 3.729 14.335 1.00 94.06 86 ILE A O 1
ATOM 665 N N . LEU A 1 87 ? -6.313 4.228 16.509 1.00 95.38 87 LEU A N 1
ATOM 666 C CA . LEU A 1 87 ? -5.176 5.125 16.293 1.00 95.38 87 LEU A CA 1
ATOM 667 C C . LEU A 1 87 ? -3.977 4.379 15.691 1.00 95.38 87 LEU A C 1
ATOM 669 O O . LEU A 1 87 ? -3.365 4.865 14.741 1.00 95.38 87 LEU A O 1
ATOM 673 N N . THR A 1 88 ? -3.672 3.183 16.200 1.00 95.81 88 THR A N 1
ATOM 674 C CA . THR A 1 88 ? -2.641 2.306 15.636 1.00 95.81 88 THR A CA 1
ATOM 675 C C . THR A 1 88 ? -3.003 1.866 14.222 1.00 95.81 88 THR A C 1
ATOM 677 O O . THR A 1 88 ? -2.143 1.920 13.348 1.00 95.81 88 THR A O 1
ATOM 680 N N . GLY A 1 89 ? -4.257 1.478 13.971 1.00 96.12 89 GLY A N 1
ATOM 681 C CA . GLY A 1 89 ? -4.724 1.120 12.632 1.00 96.12 89 GLY A CA 1
ATOM 682 C C . GLY A 1 89 ? -4.521 2.255 11.628 1.00 96.12 89 GLY A C 1
ATOM 683 O O . GLY A 1 89 ? -3.994 2.031 10.545 1.00 96.12 89 GLY A O 1
ATOM 684 N N . PHE A 1 90 ? -4.841 3.493 12.007 1.00 96.56 90 PHE A N 1
ATOM 685 C CA . PHE A 1 90 ? -4.645 4.663 11.148 1.00 96.56 90 PHE A CA 1
ATOM 686 C C . PHE A 1 90 ? -3.164 4.998 10.918 1.00 96.56 90 PHE A C 1
ATOM 688 O O . PHE A 1 90 ? -2.759 5.302 9.797 1.00 96.56 90 PHE A O 1
ATOM 695 N N . ALA A 1 91 ? -2.334 4.905 11.960 1.00 97.06 91 ALA A N 1
ATOM 696 C CA . ALA A 1 91 ? -0.890 5.077 11.824 1.00 97.06 91 ALA A CA 1
ATOM 697 C C . ALA A 1 91 ? -0.276 4.003 10.907 1.00 97.06 91 ALA A C 1
ATOM 699 O O . ALA A 1 91 ? 0.519 4.325 10.024 1.00 97.06 91 ALA A O 1
ATOM 700 N N . GLY A 1 92 ? -0.693 2.745 11.078 1.00 96.69 92 GLY A N 1
ATOM 701 C CA . GLY A 1 92 ? -0.315 1.622 10.224 1.00 96.69 92 GLY A CA 1
ATOM 702 C C . GLY A 1 92 ? -0.794 1.793 8.785 1.00 96.69 92 GLY A C 1
ATOM 703 O O . GLY A 1 92 ? -0.041 1.486 7.867 1.00 96.69 92 GLY A O 1
ATOM 704 N N . LEU A 1 93 ? -1.986 2.364 8.580 1.00 97.00 93 LEU A N 1
ATOM 705 C CA . LEU A 1 93 ? -2.509 2.679 7.253 1.00 97.00 93 LEU A CA 1
ATOM 706 C C . LEU A 1 93 ? -1.580 3.646 6.517 1.00 97.00 93 LEU A C 1
ATOM 708 O O . LEU A 1 93 ? -1.160 3.360 5.400 1.00 97.00 93 LEU A O 1
ATOM 712 N N . ILE A 1 94 ? -1.237 4.777 7.141 1.00 96.88 94 ILE A N 1
ATOM 713 C CA . ILE A 1 94 ? -0.375 5.793 6.516 1.00 96.88 94 ILE A CA 1
ATOM 714 C C . ILE A 1 94 ? 1.017 5.217 6.248 1.00 96.88 94 ILE A C 1
ATOM 716 O O . ILE A 1 94 ? 1.525 5.320 5.131 1.00 96.88 94 ILE A O 1
ATOM 720 N N . ALA A 1 95 ? 1.622 4.583 7.256 1.00 96.62 95 ALA A N 1
ATOM 721 C CA . ALA A 1 95 ? 2.951 3.995 7.127 1.00 96.62 95 ALA A CA 1
ATOM 722 C C . ALA A 1 95 ? 2.988 2.908 6.038 1.00 96.62 95 ALA A C 1
ATOM 724 O O . ALA A 1 95 ? 3.895 2.893 5.204 1.00 96.62 95 ALA A O 1
ATOM 725 N N . GLY A 1 96 ? 1.981 2.035 6.013 1.00 95.50 96 GLY A N 1
ATOM 726 C CA . GLY A 1 96 ? 1.851 0.956 5.042 1.00 95.50 96 GLY A CA 1
ATOM 727 C C . GLY A 1 96 ? 1.596 1.459 3.623 1.00 95.50 96 GLY A C 1
ATOM 728 O O . GLY A 1 96 ? 2.283 1.021 2.705 1.00 95.50 96 GLY A O 1
ATOM 729 N N . ALA A 1 97 ? 0.708 2.440 3.435 1.00 95.38 97 ALA A N 1
ATOM 730 C CA . ALA A 1 97 ? 0.432 3.031 2.126 1.00 95.38 97 ALA A CA 1
ATOM 731 C C . ALA A 1 97 ? 1.672 3.717 1.528 1.00 95.38 97 ALA A C 1
ATOM 733 O O . ALA A 1 97 ? 1.965 3.537 0.345 1.00 95.38 97 ALA A O 1
ATOM 734 N N . CYS A 1 98 ? 2.436 4.457 2.342 1.00 94.44 98 CYS A N 1
ATOM 735 C CA . CYS A 1 98 ? 3.704 5.050 1.912 1.00 94.44 98 CYS A CA 1
ATOM 736 C C . CYS A 1 98 ? 4.739 3.979 1.541 1.00 94.44 98 CYS A C 1
ATOM 738 O O . CYS A 1 98 ? 5.391 4.097 0.505 1.00 94.44 98 CYS A O 1
ATOM 740 N N . SER A 1 99 ? 4.870 2.928 2.356 1.00 94.50 99 SER A N 1
ATOM 741 C CA . SER A 1 99 ? 5.773 1.806 2.075 1.00 94.50 99 SER A CA 1
ATOM 742 C C . SER A 1 99 ? 5.417 1.107 0.759 1.00 94.50 99 SER A C 1
ATOM 744 O O . SER A 1 99 ? 6.297 0.866 -0.065 1.00 94.50 99 SER A O 1
ATOM 746 N N . MET A 1 100 ? 4.124 0.861 0.518 1.00 93.69 100 MET A N 1
ATOM 747 C CA . MET A 1 100 ? 3.629 0.251 -0.720 1.00 93.69 100 MET A CA 1
ATOM 748 C C . MET A 1 100 ? 3.926 1.121 -1.942 1.00 93.69 100 MET A C 1
ATOM 750 O O . MET A 1 100 ? 4.481 0.630 -2.922 1.00 93.69 100 MET A O 1
ATOM 754 N N . ALA A 1 101 ? 3.650 2.427 -1.860 1.00 91.38 101 ALA A N 1
ATOM 755 C CA . ALA A 1 101 ? 3.959 3.361 -2.940 1.00 91.38 101 ALA A CA 1
ATOM 756 C C . ALA A 1 101 ? 5.452 3.336 -3.307 1.00 91.38 101 ALA A C 1
ATOM 758 O O . ALA A 1 101 ? 5.806 3.276 -4.484 1.00 91.38 101 ALA A O 1
ATOM 759 N N . ILE A 1 102 ? 6.329 3.366 -2.300 1.00 92.75 102 ILE A N 1
ATOM 760 C CA . ILE A 1 102 ? 7.781 3.354 -2.508 1.00 92.75 102 ILE A CA 1
ATOM 761 C C . ILE A 1 102 ? 8.235 2.004 -3.074 1.00 92.75 102 ILE A C 1
ATOM 763 O O . ILE A 1 102 ? 9.000 1.976 -4.037 1.00 92.75 102 ILE A O 1
ATOM 767 N N . GLY A 1 103 ? 7.761 0.890 -2.511 1.00 90.75 103 GLY A N 1
ATOM 768 C CA . GLY A 1 103 ? 8.128 -0.453 -2.959 1.00 90.75 103 GLY A CA 1
ATOM 769 C C . GLY A 1 103 ? 7.722 -0.714 -4.408 1.00 90.75 103 GLY A C 1
ATOM 770 O O . GLY A 1 103 ? 8.521 -1.213 -5.200 1.00 90.75 103 GLY A O 1
ATOM 771 N N . GLU A 1 104 ? 6.512 -0.303 -4.780 1.00 90.81 104 GLU A N 1
ATOM 772 C CA . GLU A 1 104 ? 6.004 -0.444 -6.141 1.00 90.81 104 GLU A CA 1
ATOM 773 C C . GLU A 1 104 ? 6.739 0.490 -7.119 1.00 90.81 104 GLU A C 1
ATOM 775 O O . GLU A 1 104 ? 7.116 0.057 -8.207 1.00 90.81 104 GLU A O 1
ATOM 780 N N . PHE A 1 105 ? 7.053 1.730 -6.719 1.00 90.31 105 PHE A N 1
ATOM 781 C CA . PHE A 1 105 ? 7.871 2.644 -7.526 1.00 90.31 105 PHE A CA 1
ATOM 782 C C . PHE A 1 105 ? 9.249 2.048 -7.844 1.00 90.31 105 PHE A C 1
ATOM 784 O O . PHE A 1 105 ? 9.653 2.006 -9.007 1.00 90.31 105 PHE A O 1
ATOM 791 N N . VAL A 1 106 ? 9.957 1.556 -6.821 1.00 90.19 106 VAL A N 1
ATOM 792 C CA . VAL A 1 106 ? 11.286 0.949 -6.984 1.00 90.19 106 VAL A CA 1
ATOM 793 C C . VAL A 1 106 ? 11.203 -0.333 -7.818 1.00 90.19 106 VAL A C 1
ATOM 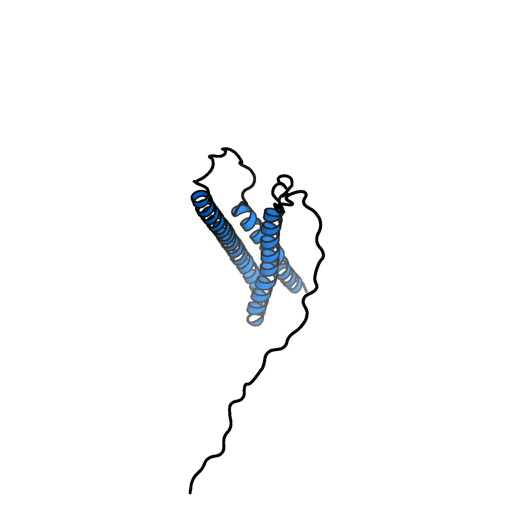795 O O . VAL A 1 106 ? 12.069 -0.564 -8.658 1.00 90.19 106 VAL A O 1
ATOM 798 N N . SER A 1 107 ? 10.152 -1.143 -7.645 1.00 88.50 107 SER A N 1
ATOM 799 C CA . SER A 1 107 ? 9.953 -2.376 -8.417 1.00 88.50 107 SER A CA 1
ATOM 800 C C . SER A 1 107 ? 9.740 -2.110 -9.909 1.00 88.50 107 SER A C 1
ATOM 802 O O . SER A 1 107 ? 10.395 -2.738 -10.742 1.00 88.50 107 SER A O 1
ATOM 804 N N . VAL A 1 108 ? 8.865 -1.162 -10.264 1.00 86.81 108 VAL A N 1
ATOM 805 C CA . VAL A 1 108 ? 8.616 -0.796 -11.669 1.00 86.81 108 VAL A CA 1
ATOM 806 C C . VAL A 1 108 ? 9.849 -0.144 -12.288 1.00 86.81 108 VAL A C 1
ATOM 808 O O . VAL A 1 108 ? 10.180 -0.423 -13.439 1.00 86.81 108 VAL A O 1
ATOM 811 N N . TYR A 1 109 ? 10.561 0.684 -11.520 1.00 86.06 109 TYR A N 1
ATOM 812 C CA . TYR A 1 109 ? 11.811 1.286 -11.973 1.00 86.06 109 TYR A CA 1
ATOM 813 C C . TYR A 1 109 ? 12.871 0.218 -12.287 1.00 86.06 109 TYR A C 1
ATOM 815 O O . TYR A 1 109 ? 13.448 0.229 -13.370 1.00 86.06 109 TYR A O 1
ATOM 823 N N . ALA A 1 110 ? 13.059 -0.765 -11.401 1.00 87.12 110 ALA A N 1
ATOM 824 C CA . ALA A 1 110 ? 13.998 -1.863 -11.624 1.00 87.12 110 ALA A CA 1
ATOM 825 C C . ALA A 1 110 ? 13.629 -2.730 -12.844 1.00 87.12 110 ALA A C 1
ATOM 827 O O . ALA A 1 110 ? 14.516 -3.155 -13.582 1.00 87.12 110 ALA A O 1
ATOM 828 N N . GLN A 1 111 ? 12.335 -2.973 -13.087 1.00 85.50 111 GLN A N 1
ATOM 829 C CA . GLN A 1 111 ? 11.876 -3.698 -14.282 1.00 85.50 111 GLN A CA 1
ATOM 830 C C . GLN A 1 111 ? 12.248 -2.953 -15.568 1.00 85.50 111 GLN A C 1
ATOM 832 O O . GLN A 1 111 ? 12.788 -3.558 -16.494 1.00 85.50 111 GLN A O 1
ATOM 837 N N . ARG A 1 112 ? 12.045 -1.631 -15.586 1.00 83.12 112 ARG A N 1
ATOM 838 C CA . ARG A 1 112 ? 12.434 -0.772 -16.709 1.00 83.12 112 ARG A CA 1
ATOM 839 C C . ARG A 1 112 ? 13.943 -0.790 -16.948 1.00 83.12 112 ARG A C 1
ATOM 841 O O . ARG A 1 112 ? 14.383 -0.862 -18.091 1.00 83.12 112 ARG A O 1
ATOM 848 N N . ASP A 1 113 ? 14.740 -0.737 -15.884 1.00 85.38 113 ASP A N 1
ATOM 849 C CA . ASP A 1 113 ? 16.201 -0.764 -15.992 1.00 85.38 113 ASP A CA 1
ATOM 850 C C . ASP A 1 113 ? 16.701 -2.074 -16.622 1.00 85.38 113 ASP A C 1
ATOM 852 O O . ASP A 1 113 ? 17.613 -2.062 -17.454 1.00 85.38 113 ASP A O 1
ATOM 856 N N . ILE A 1 114 ? 16.086 -3.206 -16.265 1.00 84.69 114 ILE A N 1
ATOM 857 C CA . ILE A 1 114 ? 16.409 -4.520 -16.840 1.00 84.69 114 ILE A CA 1
ATOM 858 C C . ILE A 1 114 ? 16.040 -4.571 -18.326 1.00 84.69 114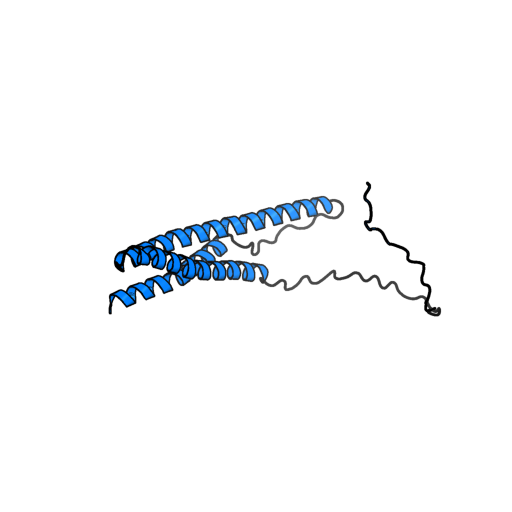 ILE A C 1
ATOM 860 O O . ILE A 1 114 ? 16.851 -5.041 -19.128 1.00 84.69 114 ILE A O 1
ATOM 864 N N . GLU A 1 115 ? 14.865 -4.059 -18.694 1.00 83.62 115 GLU A N 1
ATOM 865 C CA . GLU A 1 115 ? 14.382 -4.004 -20.077 1.00 83.62 115 GLU A CA 1
ATOM 866 C C . GLU A 1 115 ? 15.315 -3.162 -20.963 1.00 83.62 115 GLU A C 1
ATOM 868 O O . GLU A 1 115 ? 15.784 -3.627 -22.002 1.00 83.62 115 GLU A O 1
ATOM 873 N N . VAL A 1 116 ? 15.702 -1.966 -20.507 1.00 81.31 116 VAL A N 1
ATOM 874 C CA . VAL A 1 116 ? 16.662 -1.104 -21.220 1.00 81.31 116 VAL A CA 1
ATOM 875 C C . VAL A 1 116 ? 18.029 -1.784 -21.355 1.00 81.31 116 VAL A C 1
ATOM 877 O O . VAL A 1 116 ? 18.679 -1.705 -22.403 1.00 81.31 116 VAL A O 1
ATOM 880 N N . ALA A 1 117 ? 18.483 -2.482 -20.312 1.00 77.81 117 ALA A N 1
ATOM 881 C CA . ALA A 1 117 ? 19.740 -3.219 -20.355 1.00 77.81 117 ALA A CA 1
ATOM 882 C C . ALA A 1 117 ? 19.690 -4.414 -21.323 1.00 77.81 117 ALA A C 1
ATOM 884 O O . ALA A 1 117 ? 20.713 -4.729 -21.932 1.00 77.81 117 ALA A O 1
ATOM 885 N N . GLN A 1 118 ? 18.538 -5.075 -21.468 1.00 81.62 118 GLN A N 1
ATOM 886 C CA . GLN A 1 118 ? 18.305 -6.121 -22.469 1.00 81.62 118 GLN A CA 1
ATOM 887 C C . GLN A 1 118 ? 18.316 -5.539 -23.881 1.00 81.62 118 GLN A C 1
ATOM 889 O O . GLN A 1 118 ? 19.138 -5.964 -24.688 1.00 81.62 118 GLN A O 1
ATOM 894 N N . MET A 1 119 ? 17.538 -4.482 -24.132 1.00 78.25 119 MET A N 1
ATOM 895 C CA . MET A 1 119 ? 17.501 -3.794 -25.428 1.00 78.25 119 MET A CA 1
ATOM 896 C C . MET A 1 119 ? 18.893 -3.347 -25.887 1.00 78.25 119 MET A C 1
ATOM 898 O O . MET A 1 119 ? 19.243 -3.498 -27.052 1.00 78.25 119 MET A O 1
ATOM 902 N N . LYS A 1 120 ? 19.738 -2.836 -24.981 1.00 76.50 120 LYS A N 1
ATOM 903 C CA . LYS A 1 120 ? 21.114 -2.447 -25.326 1.00 76.50 120 LYS A CA 1
ATOM 904 C C . LYS A 1 120 ? 21.988 -3.641 -25.727 1.00 76.50 120 LYS A C 1
ATOM 906 O O . LYS A 1 120 ? 22.828 -3.490 -26.609 1.00 76.50 120 LYS A O 1
ATOM 911 N N . ARG A 1 121 ? 21.822 -4.808 -25.093 1.00 73.06 121 ARG A N 1
ATOM 912 C CA . ARG A 1 121 ? 22.557 -6.030 -25.468 1.00 73.06 121 ARG A CA 1
ATOM 913 C C . ARG A 1 121 ? 22.100 -6.555 -26.824 1.00 73.06 121 ARG A C 1
ATOM 915 O O . ARG A 1 121 ? 22.948 -6.894 -27.645 1.00 73.06 121 ARG A O 1
ATOM 922 N N . ASP A 1 122 ? 20.796 -6.539 -27.066 1.00 75.25 122 ASP A N 1
ATOM 923 C CA . ASP A 1 122 ? 20.211 -7.020 -28.315 1.00 75.25 122 ASP A CA 1
ATOM 924 C C . ASP A 1 122 ? 20.545 -6.074 -29.477 1.00 75.25 122 ASP A C 1
ATOM 926 O O . ASP A 1 122 ? 20.951 -6.531 -30.539 1.00 75.25 122 ASP A O 1
ATOM 930 N N . ASN A 1 123 ? 20.511 -4.755 -29.262 1.00 69.44 123 ASN A N 1
ATOM 931 C CA . ASN A 1 123 ? 20.921 -3.772 -30.269 1.00 69.44 123 ASN A CA 1
ATOM 932 C C . ASN A 1 123 ? 22.404 -3.894 -30.642 1.00 69.44 123 ASN A C 1
ATOM 934 O O . ASN A 1 123 ? 22.725 -3.800 -31.818 1.00 69.44 123 ASN A O 1
ATOM 938 N N . ILE A 1 124 ? 23.303 -4.164 -29.683 1.00 64.62 124 ILE A N 1
ATOM 939 C CA . ILE A 1 124 ? 24.727 -4.425 -29.977 1.00 64.62 124 ILE A CA 1
ATOM 940 C C . ILE A 1 124 ? 24.903 -5.728 -30.777 1.00 64.62 124 ILE A C 1
ATOM 942 O O . ILE A 1 124 ? 25.794 -5.811 -31.620 1.00 64.62 124 ILE A O 1
ATOM 946 N N . ALA A 1 125 ? 24.063 -6.740 -30.539 1.00 60.84 125 ALA A N 1
ATOM 947 C CA . ALA A 1 125 ? 24.061 -7.977 -31.320 1.00 60.84 125 ALA A CA 1
ATOM 948 C C . ALA A 1 125 ? 23.469 -7.794 -32.733 1.00 60.84 125 ALA A C 1
ATOM 950 O O . ALA A 1 125 ? 23.814 -8.552 -33.638 1.00 60.84 125 ALA A O 1
ATOM 951 N N . ARG A 1 126 ? 22.611 -6.782 -32.932 1.00 60.03 126 ARG A N 1
ATOM 952 C CA . ARG A 1 126 ? 21.977 -6.435 -34.215 1.00 60.03 126 ARG A CA 1
ATOM 953 C C . ARG A 1 126 ? 22.755 -5.409 -35.047 1.00 60.03 126 ARG A C 1
ATOM 955 O O . ARG A 1 126 ? 22.396 -5.204 -36.199 1.00 60.03 126 ARG A O 1
ATOM 962 N N . THR A 1 127 ? 23.869 -4.850 -34.557 1.00 55.78 127 THR A N 1
ATOM 963 C CA . THR A 1 127 ? 24.750 -3.923 -35.309 1.00 55.78 127 THR A CA 1
ATOM 964 C C . THR A 1 127 ? 25.536 -4.573 -36.469 1.00 55.78 127 THR A C 1
ATOM 966 O O . THR A 1 127 ? 26.644 -4.144 -36.781 1.00 55.78 127 THR A O 1
ATOM 969 N N . ASN A 1 128 ? 24.979 -5.598 -37.120 1.00 52.69 128 ASN A N 1
ATOM 970 C CA . ASN A 1 128 ? 25.386 -6.038 -38.454 1.00 52.69 128 ASN A CA 1
ATOM 971 C C . ASN A 1 128 ? 24.315 -5.798 -39.524 1.00 52.69 128 ASN A C 1
ATOM 973 O O . ASN A 1 128 ? 24.676 -5.885 -40.688 1.00 52.69 128 ASN A O 1
ATOM 977 N N . GLU A 1 129 ? 23.065 -5.452 -39.197 1.00 50.47 129 GLU A N 1
ATOM 978 C CA . GLU A 1 129 ? 22.074 -5.063 -40.210 1.00 50.47 129 GLU A CA 1
ATOM 979 C C . GLU A 1 129 ? 21.117 -3.992 -39.662 1.00 50.47 129 GLU A C 1
ATOM 981 O O . GLU A 1 129 ? 20.366 -4.215 -38.717 1.00 50.47 129 GLU A O 1
ATOM 986 N N . GLU A 1 130 ? 21.208 -2.835 -40.317 1.00 45.88 130 GLU A N 1
ATOM 987 C CA . GLU A 1 130 ? 20.217 -1.770 -40.497 1.00 45.88 130 GLU A CA 1
ATOM 988 C C . GLU A 1 130 ? 19.753 -0.912 -39.301 1.00 45.88 130 GLU A C 1
ATOM 990 O O . GLU A 1 130 ? 19.133 -1.320 -38.323 1.00 45.88 130 GLU A O 1
ATOM 995 N N . GLU A 1 131 ? 20.059 0.370 -39.492 1.00 55.25 131 GLU A N 1
ATOM 996 C CA . GLU A 1 131 ? 19.524 1.570 -38.872 1.00 55.25 131 GLU A CA 1
ATOM 997 C C . GLU A 1 131 ? 17.991 1.617 -39.002 1.00 55.25 131 GLU A C 1
ATOM 999 O O . GLU A 1 131 ? 17.461 1.598 -40.112 1.00 55.25 131 GLU A O 1
ATOM 1004 N N . TYR A 1 132 ? 17.261 1.728 -37.886 1.00 39.97 132 TYR A N 1
ATOM 1005 C CA . TYR A 1 132 ? 15.833 2.037 -37.941 1.00 39.97 132 TYR A CA 1
ATOM 1006 C C . TYR A 1 132 ? 15.398 3.001 -36.838 1.00 39.97 132 TYR A C 1
ATOM 1008 O O . TYR A 1 132 ? 15.470 2.696 -35.650 1.00 39.97 132 TYR A O 1
ATOM 1016 N N . GLY A 1 133 ? 14.898 4.151 -37.293 1.00 37.56 133 GLY A N 1
ATOM 1017 C CA . GLY A 1 133 ? 13.574 4.626 -36.901 1.00 37.56 133 GLY A CA 1
ATOM 1018 C C . GLY A 1 133 ? 13.471 5.401 -35.596 1.00 37.56 133 GLY A C 1
ATOM 1019 O O . GLY A 1 133 ? 13.413 4.840 -34.510 1.00 37.56 133 GLY A O 1
ATOM 1020 N N . ASN A 1 134 ? 13.347 6.714 -35.749 1.00 49.94 134 ASN A N 1
ATOM 1021 C CA . ASN A 1 134 ? 12.816 7.632 -34.752 1.00 49.94 134 ASN A CA 1
ATOM 1022 C C . ASN A 1 134 ? 11.304 7.383 -34.522 1.00 49.94 134 ASN A C 1
ATOM 1024 O O . ASN A 1 134 ? 10.620 6.897 -35.419 1.00 49.94 134 ASN A O 1
ATOM 1028 N N . ASP A 1 135 ? 10.808 7.840 -33.368 1.00 52.91 135 ASP A N 1
ATOM 1029 C CA . ASP A 1 135 ? 9.396 8.120 -33.045 1.00 52.91 135 ASP A CA 1
ATOM 1030 C C . ASP A 1 135 ? 8.444 6.950 -32.702 1.00 52.91 135 ASP A C 1
ATOM 1032 O O . ASP A 1 135 ? 7.646 6.520 -33.522 1.00 52.91 135 ASP A O 1
ATOM 1036 N N . GLU A 1 136 ? 8.378 6.583 -31.414 1.00 43.34 136 GLU A N 1
ATOM 1037 C CA . GLU A 1 136 ? 7.128 6.131 -30.771 1.00 43.34 136 GLU A CA 1
ATOM 1038 C C . GLU A 1 136 ? 7.106 6.568 -29.293 1.00 43.34 136 GLU A C 1
ATOM 1040 O O . GLU A 1 136 ? 7.621 5.922 -28.379 1.00 43.34 136 GLU A O 1
ATOM 1045 N N . LYS A 1 137 ? 6.534 7.751 -29.044 1.00 56.00 137 LYS A N 1
ATOM 1046 C CA . LYS A 1 137 ? 6.101 8.165 -27.706 1.00 56.00 137 LYS A CA 1
ATOM 1047 C C . LYS A 1 137 ? 4.700 7.613 -27.463 1.00 56.00 137 LYS A C 1
ATOM 1049 O O . LYS A 1 137 ? 3.747 8.363 -27.622 1.00 56.00 137 LYS A O 1
ATOM 1054 N N . GLU A 1 138 ? 4.553 6.369 -27.022 1.00 48.69 138 GLU A N 1
ATOM 1055 C CA . GLU A 1 138 ? 3.269 5.931 -26.464 1.00 48.69 138 GLU A CA 1
ATOM 1056 C C . GLU A 1 138 ? 3.438 4.851 -25.382 1.00 48.69 138 GLU A C 1
ATOM 1058 O O . GLU A 1 138 ? 3.901 3.742 -25.609 1.00 48.69 138 GLU A O 1
ATOM 1063 N N . ASN A 1 139 ? 3.045 5.231 -24.164 1.00 53.00 139 ASN A N 1
ATOM 1064 C CA . ASN A 1 139 ? 2.646 4.359 -23.061 1.00 53.00 139 ASN A CA 1
ATOM 1065 C C . ASN A 1 139 ? 3.706 3.491 -22.338 1.00 53.00 139 ASN A C 1
ATOM 1067 O O . ASN A 1 139 ? 3.496 2.311 -22.061 1.00 53.00 139 ASN A O 1
ATOM 1071 N N . LEU A 1 140 ? 4.809 4.103 -21.892 1.00 54.31 140 LEU A N 1
ATOM 1072 C CA . LEU A 1 140 ? 5.664 3.497 -20.859 1.00 54.31 140 LEU A CA 1
ATOM 1073 C C . LEU A 1 140 ? 4.860 3.324 -19.549 1.00 54.31 140 LEU A C 1
ATOM 1075 O O . LEU A 1 140 ? 4.270 4.308 -19.094 1.00 54.31 140 LEU A O 1
ATOM 1079 N N . PRO A 1 141 ? 4.861 2.138 -18.900 1.00 57.25 141 PRO A N 1
ATOM 1080 C CA . PRO A 1 141 ? 4.308 1.946 -17.559 1.00 57.25 141 PRO A CA 1
ATOM 1081 C C . PRO A 1 141 ? 4.816 3.032 -16.608 1.00 57.25 141 PRO A C 1
ATOM 1083 O O . PRO A 1 141 ? 6.004 3.087 -16.290 1.00 57.25 141 PRO A O 1
ATOM 1086 N N . ASN A 1 142 ? 3.940 3.947 -16.189 1.00 74.06 142 ASN A N 1
ATOM 1087 C CA . ASN A 1 142 ? 4.370 5.060 -15.355 1.00 74.06 142 ASN A CA 1
ATOM 1088 C C . ASN A 1 142 ? 4.542 4.557 -13.907 1.00 74.06 142 ASN A C 1
ATOM 1090 O O . ASN A 1 142 ? 3.543 4.185 -13.279 1.00 74.06 142 ASN A O 1
ATOM 1094 N N . PRO A 1 143 ? 5.767 4.547 -13.344 1.00 78.69 143 PRO A N 1
ATOM 1095 C CA . PRO A 1 143 ? 6.024 4.021 -12.001 1.00 78.69 143 PRO A CA 1
ATOM 1096 C C . PRO A 1 143 ? 5.213 4.751 -10.925 1.00 78.69 143 PRO A C 1
ATOM 1098 O O . PRO A 1 143 ? 4.778 4.138 -9.954 1.00 78.69 143 PRO A O 1
ATOM 1101 N N . PHE A 1 144 ? 4.915 6.036 -11.129 1.00 80.44 144 PHE A N 1
ATOM 1102 C CA . PHE A 1 144 ? 4.049 6.794 -10.227 1.00 80.44 144 PHE A CA 1
ATOM 1103 C C . PHE A 1 144 ? 2.584 6.341 -10.273 1.00 80.44 144 PHE A C 1
ATOM 1105 O O . PHE A 1 144 ? 1.901 6.390 -9.252 1.00 80.44 144 PHE A O 1
ATOM 1112 N N . GLN A 1 145 ? 2.093 5.881 -11.428 1.00 82.12 145 GLN A N 1
ATOM 1113 C CA . GLN A 1 145 ? 0.709 5.427 -11.574 1.00 82.12 145 GLN A CA 1
ATOM 1114 C C . GLN A 1 145 ? 0.499 4.067 -10.902 1.00 82.12 145 GLN A C 1
ATOM 1116 O O . GLN A 1 145 ? -0.485 3.887 -10.189 1.00 82.12 145 GLN A O 1
ATOM 1121 N N . ALA A 1 146 ? 1.451 3.142 -11.062 1.00 82.44 146 ALA A N 1
ATOM 1122 C CA . ALA A 1 146 ? 1.438 1.855 -10.364 1.00 82.44 146 ALA A CA 1
ATOM 1123 C C . ALA A 1 146 ? 1.574 2.036 -8.841 1.00 82.44 146 ALA A C 1
ATOM 1125 O O . ALA A 1 146 ? 0.786 1.478 -8.075 1.00 82.44 146 ALA A O 1
ATOM 1126 N N . ALA A 1 147 ? 2.499 2.897 -8.401 1.00 87.38 147 ALA A N 1
ATOM 1127 C CA . ALA A 1 147 ? 2.664 3.243 -6.992 1.00 87.38 147 ALA A CA 1
ATOM 1128 C C . ALA A 1 147 ? 1.383 3.841 -6.388 1.00 87.38 147 ALA A C 1
ATOM 1130 O O . ALA A 1 147 ? 0.918 3.383 -5.344 1.00 87.38 147 ALA A O 1
ATOM 1131 N N . GLY A 1 148 ? 0.757 4.805 -7.070 1.00 87.06 148 GLY A N 1
ATOM 1132 C CA . GLY A 1 148 ? -0.509 5.399 -6.632 1.00 87.06 148 GLY A CA 1
ATOM 1133 C C . GLY A 1 148 ? -1.668 4.394 -6.583 1.00 87.06 148 GLY A C 1
ATOM 1134 O O . GLY A 1 148 ? -2.452 4.395 -5.629 1.00 87.06 148 GLY A O 1
ATOM 1135 N N . ALA A 1 149 ? -1.760 3.496 -7.568 1.00 89.25 149 ALA A N 1
ATOM 1136 C CA . ALA A 1 149 ? -2.758 2.427 -7.591 1.00 89.25 149 ALA A CA 1
ATOM 1137 C C . ALA A 1 149 ? -2.589 1.455 -6.408 1.00 89.25 149 ALA A C 1
ATOM 1139 O O . ALA A 1 149 ? -3.567 1.152 -5.728 1.00 89.25 149 ALA A O 1
ATOM 1140 N N . SER A 1 150 ? -1.359 1.029 -6.097 1.00 89.19 150 SER A N 1
ATOM 1141 C CA . SER A 1 150 ? -1.102 0.152 -4.942 1.00 89.19 150 SER A CA 1
ATOM 1142 C C . SER A 1 150 ? -1.443 0.824 -3.608 1.00 89.19 150 SER A C 1
ATOM 1144 O O . SER A 1 150 ? -2.128 0.232 -2.777 1.00 89.19 150 SER A O 1
ATOM 1146 N N . ALA A 1 151 ? -1.048 2.087 -3.417 1.00 93.38 151 ALA A N 1
ATOM 1147 C CA . ALA A 1 151 ? -1.277 2.821 -2.175 1.00 93.38 151 ALA A CA 1
ATOM 1148 C C . ALA A 1 151 ? -2.763 3.133 -1.936 1.00 93.38 151 ALA A C 1
ATOM 1150 O O . ALA A 1 151 ? -3.252 3.060 -0.803 1.00 93.38 151 ALA A O 1
ATOM 1151 N N . SER A 1 152 ? -3.505 3.452 -2.999 1.00 93.50 152 SER A N 1
ATOM 1152 C CA . SER A 1 152 ? -4.958 3.639 -2.915 1.00 93.50 152 SER A CA 1
ATOM 1153 C C . SER A 1 152 ? -5.680 2.326 -2.612 1.00 93.50 152 SER A C 1
ATOM 1155 O O . SER A 1 152 ? -6.512 2.291 -1.705 1.00 93.50 152 SER A O 1
ATOM 1157 N N . ALA A 1 153 ? -5.312 1.231 -3.282 1.00 94.50 153 ALA A N 1
ATOM 1158 C CA . ALA A 1 153 ? -5.866 -0.089 -3.004 1.00 94.50 153 ALA A CA 1
ATOM 1159 C C . ALA A 1 153 ? -5.558 -0.554 -1.570 1.00 94.50 153 ALA A C 1
ATOM 1161 O O . ALA A 1 153 ? -6.453 -1.036 -0.876 1.00 94.50 153 ALA A O 1
ATOM 1162 N N . PHE A 1 154 ? -4.336 -0.312 -1.085 1.00 96.31 154 PHE A N 1
ATOM 1163 C CA . PHE A 1 154 ? -3.944 -0.533 0.308 1.00 96.31 154 PHE A CA 1
ATOM 1164 C C . PHE A 1 154 ? -4.822 0.245 1.280 1.00 96.31 154 PHE A C 1
ATOM 1166 O O . PHE A 1 154 ? -5.350 -0.325 2.232 1.00 96.31 154 PHE A O 1
ATOM 1173 N N . SER A 1 155 ? -5.036 1.533 1.016 1.00 96.00 155 SER A N 1
ATOM 1174 C CA . SER A 1 155 ? -5.886 2.374 1.860 1.00 96.00 155 SER A CA 1
ATOM 1175 C C . SER A 1 155 ? -7.323 1.846 1.908 1.00 96.00 155 SER A C 1
ATOM 1177 O O . SER A 1 155 ? -7.908 1.774 2.985 1.00 96.00 155 SER A O 1
ATOM 1179 N N . ILE A 1 156 ? -7.878 1.405 0.772 1.00 95.31 156 ILE A N 1
ATOM 1180 C CA . ILE A 1 156 ? -9.212 0.787 0.705 1.00 95.31 156 ILE A CA 1
ATOM 1181 C C . ILE A 1 156 ? -9.265 -0.500 1.541 1.00 95.31 156 ILE A C 1
ATOM 1183 O O . ILE A 1 156 ? -10.191 -0.672 2.335 1.00 95.31 156 ILE A O 1
ATOM 1187 N N . GLY A 1 157 ? -8.263 -1.376 1.416 1.00 94.25 157 GLY A N 1
ATOM 1188 C CA . GLY A 1 157 ? -8.164 -2.600 2.217 1.00 94.25 157 GLY A CA 1
ATOM 1189 C C . GLY A 1 157 ? -8.055 -2.318 3.720 1.00 94.25 157 GLY A C 1
ATOM 1190 O O . GLY A 1 157 ? -8.722 -2.963 4.527 1.00 94.25 157 GLY A O 1
ATOM 1191 N N . ALA A 1 158 ? -7.276 -1.302 4.096 1.00 95.88 158 ALA A N 1
ATOM 1192 C CA . ALA A 1 158 ? -7.035 -0.898 5.480 1.00 95.88 158 ALA A CA 1
ATOM 1193 C C . ALA A 1 158 ? -8.240 -0.205 6.148 1.00 95.88 158 ALA A C 1
ATOM 1195 O O . ALA A 1 158 ? -8.364 -0.226 7.374 1.00 95.88 158 ALA A O 1
ATOM 1196 N N . ILE A 1 159 ? -9.163 0.375 5.372 1.00 94.81 159 ILE A N 1
ATOM 1197 C CA . ILE A 1 159 ? -10.387 0.997 5.902 1.00 94.81 159 ILE A CA 1
ATOM 1198 C C . ILE A 1 159 ? -11.317 -0.045 6.536 1.00 94.81 159 ILE A C 1
ATOM 1200 O O . ILE A 1 159 ? -11.951 0.248 7.550 1.00 94.81 159 ILE A O 1
ATOM 1204 N N . VAL A 1 160 ? -11.392 -1.262 5.988 1.00 95.19 160 VAL A N 1
ATOM 1205 C CA . VAL A 1 160 ? -12.329 -2.298 6.462 1.00 95.19 160 VAL A CA 1
ATOM 1206 C C . VAL A 1 160 ? -12.077 -2.684 7.934 1.00 95.19 160 VAL A C 1
ATOM 1208 O O . VAL A 1 160 ? -13.018 -2.581 8.728 1.00 95.19 160 VAL A O 1
ATOM 1211 N N . PRO A 1 161 ? -10.847 -3.042 8.360 1.00 93.31 161 PRO A N 1
ATOM 1212 C CA . PRO A 1 161 ? -10.545 -3.311 9.770 1.00 93.31 161 PRO A CA 1
ATOM 1213 C C . PRO A 1 161 ? -10.785 -2.107 10.691 1.00 93.31 161 PRO A C 1
ATOM 1215 O O . PRO A 1 161 ? -11.312 -2.259 11.795 1.00 93.31 161 PRO A O 1
ATOM 1218 N N . ILE A 1 162 ? -10.433 -0.900 10.234 1.00 93.56 162 ILE A N 1
ATOM 1219 C CA . ILE A 1 162 ? -10.593 0.335 11.015 1.00 93.56 162 ILE A CA 1
ATOM 1220 C C . ILE A 1 162 ? -12.076 0.625 11.271 1.00 93.56 162 ILE A C 1
ATOM 1222 O O . ILE A 1 162 ? -12.463 0.939 12.400 1.00 93.56 162 ILE A O 1
ATOM 1226 N N . LEU A 1 163 ? -12.922 0.479 10.247 1.00 92.75 163 LEU A N 1
ATOM 1227 C CA . LEU A 1 163 ? -14.369 0.625 10.383 1.00 92.75 163 LEU A CA 1
ATOM 1228 C C . LEU A 1 163 ? -14.952 -0.439 11.311 1.00 92.75 163 LEU A C 1
ATOM 1230 O O . LEU A 1 163 ? -15.748 -0.096 12.183 1.00 92.75 163 LEU A O 1
ATOM 1234 N N . ALA A 1 164 ? -14.534 -1.700 11.174 1.00 91.50 164 ALA A N 1
ATOM 1235 C CA . ALA A 1 164 ? -14.991 -2.776 12.049 1.00 91.50 164 ALA A CA 1
ATOM 1236 C C . ALA A 1 164 ? -14.737 -2.447 13.533 1.00 91.50 164 ALA A C 1
ATOM 1238 O O . ALA A 1 164 ? -15.655 -2.532 14.349 1.00 91.50 164 ALA A O 1
ATOM 1239 N N . ALA A 1 165 ? -13.539 -1.960 13.874 1.00 89.19 165 ALA A N 1
ATOM 1240 C CA . ALA A 1 165 ? -13.223 -1.524 15.236 1.00 89.19 165 ALA A CA 1
ATOM 1241 C C . ALA A 1 165 ? -14.051 -0.306 15.688 1.00 89.19 165 ALA A C 1
ATOM 1243 O O . ALA A 1 165 ? -14.455 -0.217 16.849 1.00 89.19 165 ALA A O 1
ATOM 1244 N N . ALA A 1 166 ? -14.349 0.628 14.780 1.00 86.50 166 ALA A N 1
ATOM 1245 C CA . ALA A 1 166 ? -15.179 1.791 15.089 1.00 86.50 166 ALA A CA 1
ATOM 1246 C C . ALA A 1 166 ? -16.634 1.418 15.427 1.00 86.50 166 ALA A C 1
ATOM 1248 O O . ALA A 1 166 ? -17.240 2.078 16.275 1.00 86.50 166 ALA A O 1
ATOM 1249 N N . PHE A 1 167 ? -17.183 0.362 14.815 1.00 87.44 167 PHE A N 1
ATOM 1250 C CA . PHE A 1 167 ? -18.526 -0.135 15.132 1.00 87.44 167 PHE A CA 1
ATOM 1251 C C . PHE A 1 167 ? -18.598 -0.825 16.498 1.00 87.44 167 PHE A C 1
ATOM 1253 O O . PHE A 1 167 ? -19.582 -0.628 17.206 1.00 87.44 167 PHE A O 1
ATOM 1260 N N . ILE A 1 168 ? -17.546 -1.542 16.914 1.00 81.06 168 ILE A N 1
ATOM 1261 C CA . ILE A 1 168 ? -17.484 -2.188 18.241 1.00 81.06 168 ILE A CA 1
ATOM 1262 C C . ILE A 1 168 ? -17.598 -1.151 19.365 1.00 81.06 168 ILE A C 1
ATOM 1264 O O . ILE A 1 168 ? -18.271 -1.382 20.360 1.00 81.06 168 ILE A O 1
ATOM 1268 N N . LYS A 1 169 ? -17.014 0.038 19.186 1.00 66.19 169 LYS A N 1
ATOM 1269 C CA . LYS A 1 169 ? -17.081 1.134 20.168 1.00 66.19 169 LYS A CA 1
ATOM 1270 C C . LYS A 1 169 ? -18.501 1.683 20.404 1.00 66.19 169 LYS A C 1
ATOM 1272 O O . LYS A 1 169 ? -18.704 2.433 21.356 1.00 66.19 169 LYS A O 1
ATOM 1277 N N . LYS A 1 170 ? -19.456 1.407 19.510 1.00 56.50 170 LYS A N 1
ATOM 1278 C CA . LYS A 1 170 ? -20.827 1.941 19.583 1.00 56.50 170 LYS A CA 1
ATOM 1279 C C . LYS A 1 170 ? -21.839 0.982 20.227 1.00 56.50 170 LYS A C 1
ATOM 1281 O O . LYS A 1 170 ? -22.991 1.393 20.359 1.00 56.50 170 LYS A O 1
ATOM 1286 N N . GLY A 1 171 ? -21.428 -0.240 20.576 1.00 46.66 171 GLY A N 1
ATOM 1287 C CA . GLY A 1 171 ? -22.249 -1.255 21.249 1.00 46.66 171 GLY A CA 1
ATOM 1288 C C . GLY A 1 171 ? -22.056 -1.274 22.755 1.00 46.66 171 GLY A C 1
ATOM 1289 O O . GLY A 1 171 ? -20.919 -1.002 23.198 1.00 46.66 171 GLY A O 1
#

Foldseek 3Di:
DDDDDDDDDDDDDDDDDDDDDDDDDDDDDDDPPPPDDDDPPDDPPCVVLVVLLVVLLVLLLVCLQPVLLVQLVVVCVVPVDLVVSLVRLVVCLVVSLVVSLVVQLVVLVVVVVVVVVVVVVVVVVVVVDDDDDDDDPDDDNDSNSSSNSSSVSSNVNSVVSSVVSVVVVVD

Secondary structure (DSSP, 8-state):
--------------------PPPPP----------------S---SHHHHHHHHHHHHHHHHHHHHHHHHHHHHHHTT---HHHHHHHHHHHHHHHHHHHHHHHHHHHHHHHHHHHHHHHHHHHHHTTS-------------HHHHHHHHHHHHHHHHHHHHHHHHHHTT-

Sequence (171 aa):
MAVYEANQTNQPSTHLAAARPTISTIDIEQPQTIKEIDEEHKNQFDYSQRAQWLRAAVLGANDGLVSTASLMMGVGAVKEDVKFMILTGFAGLIAGACSMAIGEFVSVYAQRDIEVAQMKRDNIARTNEEEYGNDEKENLPNPFQAAGASASAFSIGAIVPILAAAFIKKG

pLDDT: mean 72.94, std 21.76, range [36.78, 97.25]